Protein AF-A0A960MDQ7-F1 (afdb_monomer)

Nearest PDB structures (foldseek):
  4v02-assembly1_D  TM=2.718E-01  e=7.015E+00  Aquifex aeolicus

Foldseek 3Di:
DEEAELEEAEAPQDEAEEWFEFDQPDAAADRKRYHHENYEYAYSAEYEYAFEFYEYEAHRKSYEAYNYEHHHPAEYEYFFEFAQNYAYAHQKSYHEDDQYEEEHNHYQYAHFFEFYDHDYHRKRYHYDLNYHYPDDPVRYHIDGSDPPHFHAPPNDVPRPGDD

Radius of gyration: 14.42 Å; Cα contacts (8 Å, |Δi|>4): 637; chains: 1; bounding box: 36×22×43 Å

Secondary structure (DSSP, 8-state):
-EEEES-EEEESSS-EEEEEE--TT--SS---SEEEES-EEEESS-EEEEEE--SSSS---SEEEES-EEEESS-EEEEEE--TT--SB---SEEEESS-EEEE-SS--EEEEE--SSSB---SEEE-TT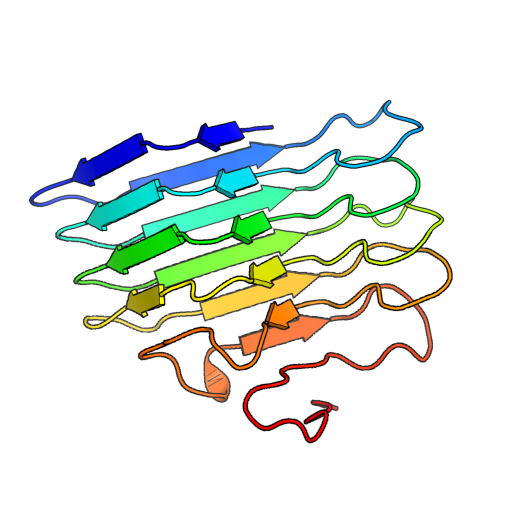-EES--GGGEEEE-SSTT--EEE-SSSS-EEE-

Structure (mmCIF, N/CA/C/O backbone):
data_AF-A0A960MDQ7-F1
#
_entry.id   AF-A0A960MDQ7-F1
#
loo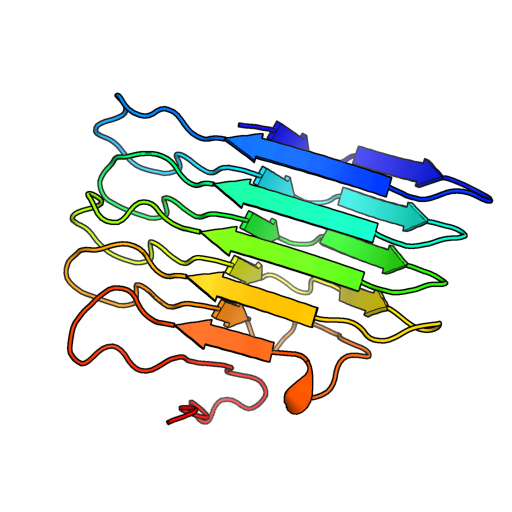p_
_atom_site.group_PDB
_atom_site.id
_atom_site.type_symbol
_atom_site.label_atom_id
_atom_site.label_alt_id
_atom_site.label_comp_id
_atom_site.label_asym_id
_atom_site.label_entity_id
_atom_site.label_seq_id
_atom_site.pdbx_PDB_ins_code
_atom_site.Cartn_x
_atom_site.Cartn_y
_atom_site.Cartn_z
_atom_site.occupancy
_atom_site.B_iso_or_equiv
_atom_site.auth_seq_id
_atom_site.auth_comp_id
_atom_site.auth_asym_id
_atom_site.auth_atom_id
_atom_site.pdbx_PDB_model_num
ATOM 1 N N . GLY A 1 1 ? 11.065 2.746 2.773 1.00 95.38 1 GLY A N 1
ATOM 2 C CA . GLY A 1 1 ? 10.601 3.675 3.811 1.00 95.38 1 GLY A CA 1
ATOM 3 C C . GLY A 1 1 ? 10.280 2.942 5.091 1.00 95.38 1 GLY A C 1
ATOM 4 O O . GLY A 1 1 ? 11.166 2.310 5.655 1.00 95.38 1 GLY A O 1
ATOM 5 N N . VAL A 1 2 ? 9.031 3.021 5.547 1.00 98.56 2 VAL A N 1
ATOM 6 C CA . VAL A 1 2 ? 8.574 2.416 6.808 1.00 98.56 2 VAL A CA 1
ATOM 7 C C . VAL A 1 2 ? 8.273 0.932 6.607 1.00 98.56 2 VAL A C 1
ATOM 9 O O . VAL A 1 2 ? 7.616 0.557 5.639 1.00 98.56 2 VAL A O 1
ATOM 12 N N . THR A 1 3 ? 8.730 0.089 7.535 1.00 98.38 3 THR A N 1
ATOM 13 C CA . THR A 1 3 ? 8.402 -1.345 7.571 1.00 98.38 3 THR A CA 1
ATOM 14 C C . THR A 1 3 ? 7.681 -1.693 8.868 1.00 98.38 3 THR A C 1
ATOM 16 O O . THR A 1 3 ? 8.165 -1.373 9.950 1.00 98.38 3 THR A O 1
ATOM 19 N N . ILE A 1 4 ? 6.545 -2.380 8.753 1.00 98.38 4 ILE A N 1
ATOM 20 C CA . ILE A 1 4 ? 5.703 -2.838 9.863 1.00 98.38 4 ILE A CA 1
ATOM 21 C C . ILE A 1 4 ? 5.511 -4.340 9.700 1.00 98.38 4 ILE A C 1
ATOM 23 O O . ILE A 1 4 ? 4.617 -4.811 8.993 1.00 98.38 4 ILE A O 1
ATOM 27 N N . HIS A 1 5 ? 6.394 -5.107 10.325 1.00 98.06 5 HIS A N 1
AT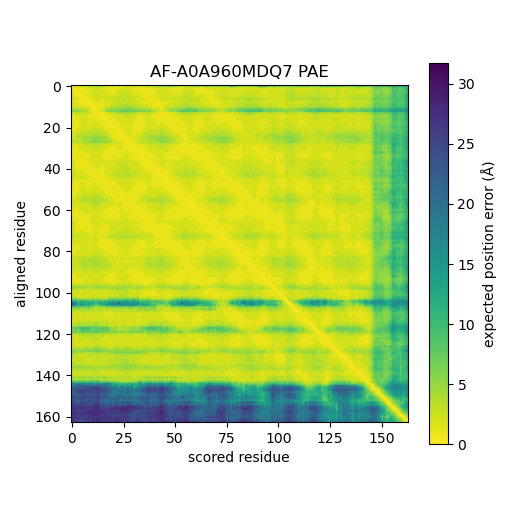OM 28 C CA . HIS A 1 5 ? 6.491 -6.544 10.111 1.00 98.06 5 HIS A CA 1
ATOM 29 C C . HIS A 1 5 ? 6.088 -7.298 11.376 1.00 98.06 5 HIS A C 1
ATOM 31 O O . HIS A 1 5 ? 6.686 -7.094 12.432 1.00 98.06 5 HIS A O 1
ATOM 37 N N . LYS A 1 6 ? 5.086 -8.176 11.265 1.00 98.00 6 LYS A N 1
ATOM 38 C CA . LYS A 1 6 ? 4.595 -9.051 12.342 1.00 98.00 6 LYS A CA 1
ATOM 39 C C . LYS A 1 6 ? 4.327 -8.294 13.642 1.00 98.00 6 LYS A C 1
ATOM 41 O O . LYS A 1 6 ? 4.725 -8.725 14.721 1.00 98.00 6 LYS A O 1
ATOM 46 N N . SER A 1 7 ? 3.705 -7.126 13.514 1.00 98.19 7 SER A N 1
ATOM 47 C CA . SER A 1 7 ? 3.542 -6.167 14.604 1.00 98.19 7 SER A CA 1
ATOM 48 C C . SER A 1 7 ? 2.073 -5.869 14.880 1.00 98.19 7 SER A C 1
ATOM 50 O O . SER A 1 7 ? 1.219 -6.007 14.005 1.00 98.19 7 SER A O 1
ATOM 52 N N . THR A 1 8 ? 1.789 -5.423 16.104 1.00 98.19 8 THR A N 1
ATOM 53 C CA . THR A 1 8 ? 0.493 -4.841 16.474 1.00 98.19 8 THR A CA 1
ATOM 54 C C . THR A 1 8 ? 0.682 -3.359 16.765 1.00 98.19 8 THR A C 1
ATOM 56 O O . THR A 1 8 ? 1.545 -3.000 17.563 1.00 98.19 8 THR A O 1
ATOM 59 N N . VAL A 1 9 ? -0.112 -2.508 16.118 1.00 97.94 9 VAL A N 1
ATOM 60 C CA . VAL A 1 9 ? -0.129 -1.055 16.332 1.00 97.94 9 VAL A CA 1
ATOM 61 C C . VAL A 1 9 ? -1.542 -0.653 16.742 1.00 97.94 9 VAL A C 1
ATOM 63 O O . VAL A 1 9 ? -2.496 -0.912 16.008 1.00 97.94 9 VAL A O 1
ATOM 66 N N . THR A 1 10 ? -1.675 -0.024 17.909 1.00 97.88 10 THR A N 1
ATOM 67 C CA . THR A 1 10 ? -2.981 0.304 18.493 1.00 97.88 10 THR A CA 1
ATOM 68 C C . THR A 1 10 ? -3.024 1.748 18.971 1.00 97.88 10 THR A C 1
ATOM 70 O O . THR A 1 10 ? -2.186 2.156 19.772 1.00 97.88 10 THR A O 1
ATOM 73 N N . ALA A 1 11 ? -4.046 2.487 18.544 1.00 97.69 11 ALA A N 1
ATOM 74 C CA . ALA A 1 11 ? -4.407 3.794 19.083 1.00 97.69 11 ALA A CA 1
ATOM 75 C C . ALA A 1 11 ? -5.841 3.731 19.625 1.00 97.69 11 ALA A C 1
ATOM 77 O O . ALA A 1 11 ? -6.797 3.837 18.868 1.00 97.69 11 ALA A O 1
ATOM 78 N N . THR A 1 12 ? -6.024 3.533 20.933 1.00 94.19 12 THR A N 1
ATOM 79 C CA . THR A 1 12 ? -7.343 3.196 21.515 1.00 94.19 12 THR A CA 1
ATOM 80 C C . THR A 1 12 ? -8.421 4.265 21.305 1.00 94.19 12 THR A C 1
ATOM 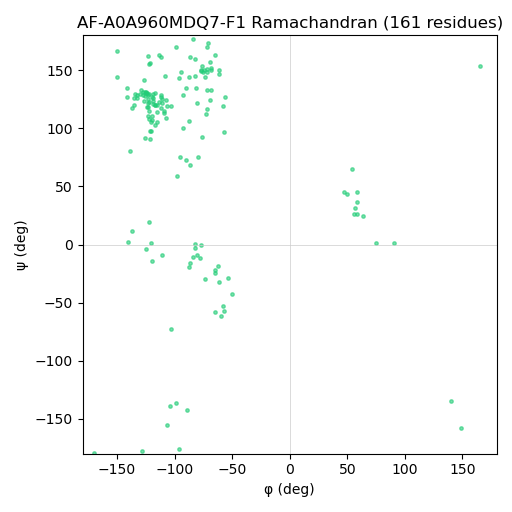82 O O . THR A 1 12 ? -9.591 3.927 21.178 1.00 94.19 12 THR A O 1
ATOM 85 N N . GLY A 1 13 ? -8.047 5.544 21.261 1.00 92.50 13 GLY A N 1
ATOM 86 C CA . GLY A 1 13 ? -8.987 6.655 21.057 1.00 92.50 13 GLY A CA 1
ATOM 87 C C . GLY A 1 13 ? -8.482 7.721 20.089 1.00 92.50 13 GLY A C 1
ATOM 88 O O . GLY A 1 13 ? -9.042 8.808 20.051 1.00 92.50 13 GLY A O 1
ATOM 89 N N . GLY A 1 14 ? -7.400 7.431 19.368 1.00 96.44 14 GLY A N 1
ATOM 90 C CA . GLY A 1 14 ? -6.761 8.367 18.451 1.00 96.44 14 GLY A CA 1
ATOM 91 C C . GLY A 1 14 ? -6.551 7.756 17.076 1.00 96.44 14 GLY A C 1
ATOM 92 O O . GLY A 1 14 ? -6.933 6.607 16.826 1.00 96.44 14 GLY A O 1
ATOM 93 N N . ASP A 1 15 ? -5.921 8.547 16.221 1.00 98.06 15 ASP A N 1
ATOM 94 C CA . ASP A 1 15 ? -5.615 8.183 14.846 1.00 98.06 15 ASP A CA 1
ATOM 95 C C . ASP A 1 15 ? -4.279 7.432 14.749 1.00 98.06 15 ASP A C 1
ATOM 97 O O . ASP A 1 15 ? -3.435 7.484 15.652 1.00 98.06 15 ASP A O 1
ATOM 101 N N . VAL A 1 16 ? -4.084 6.728 13.636 1.00 98.31 16 VAL A N 1
ATOM 102 C CA . VAL A 1 16 ? -2.785 6.179 13.236 1.00 98.31 16 VAL A CA 1
ATOM 103 C C . VAL A 1 16 ? -2.395 6.773 11.891 1.00 98.31 16 VAL A C 1
ATOM 105 O O . VAL A 1 16 ? -2.967 6.408 10.865 1.00 98.31 16 VAL A O 1
ATOM 108 N N . ASP A 1 17 ? -1.370 7.622 11.900 1.00 98.31 17 ASP A N 1
ATOM 109 C CA . ASP A 1 17 ? -0.816 8.248 10.701 1.00 98.31 17 ASP A CA 1
ATOM 110 C C . ASP A 1 17 ? 0.580 7.699 10.404 1.00 98.31 17 ASP A C 1
ATOM 112 O O . ASP A 1 17 ? 1.496 7.792 11.225 1.00 98.31 17 ASP A O 1
ATOM 116 N N . ILE A 1 18 ? 0.764 7.124 9.216 1.00 98.50 18 ILE A N 1
ATOM 117 C CA . ILE A 1 18 ? 2.050 6.575 8.779 1.00 98.50 18 ILE A CA 1
ATOM 118 C C . ILE A 1 18 ? 2.422 7.181 7.437 1.00 98.50 18 ILE A C 1
ATOM 120 O O . ILE A 1 18 ? 1.703 7.051 6.450 1.00 98.50 18 ILE A O 1
ATOM 124 N N . THR A 1 19 ? 3.599 7.799 7.390 1.00 98.69 19 THR A N 1
ATOM 125 C CA . THR A 1 19 ? 4.203 8.284 6.149 1.00 98.69 19 THR A CA 1
ATOM 126 C C . THR A 1 19 ? 5.510 7.551 5.899 1.00 98.69 19 THR A C 1
ATOM 128 O O . THR A 1 19 ? 6.353 7.455 6.790 1.00 98.69 19 THR A O 1
ATOM 131 N N . GLY A 1 20 ? 5.692 7.031 4.688 1.00 98.62 20 GLY A N 1
ATOM 132 C CA . GLY A 1 20 ? 6.899 6.308 4.313 1.00 98.62 20 GLY A CA 1
ATOM 133 C C . GLY A 1 20 ? 7.340 6.615 2.891 1.00 98.62 20 GLY A C 1
ATOM 134 O O . GLY A 1 20 ? 6.536 6.585 1.966 1.00 98.62 20 GLY A O 1
ATOM 135 N N . THR A 1 21 ? 8.640 6.853 2.717 1.00 98.69 21 THR A N 1
ATOM 136 C CA . THR A 1 21 ? 9.249 7.140 1.411 1.00 98.69 21 THR A CA 1
ATOM 137 C C . THR A 1 21 ? 10.373 6.141 1.125 1.00 98.69 21 THR A C 1
ATOM 139 O O . THR A 1 21 ? 11.209 5.864 1.990 1.00 98.69 21 THR A O 1
ATOM 142 N N . GLY A 1 22 ? 10.357 5.528 -0.057 1.00 98.25 22 GLY A N 1
ATOM 143 C CA . GLY A 1 22 ? 11.430 4.692 -0.591 1.00 98.25 22 GLY A CA 1
ATOM 144 C C . GLY A 1 22 ? 12.642 5.527 -1.011 1.00 98.25 22 GLY A C 1
ATOM 145 O O . GLY A 1 22 ? 12.604 6.753 -1.033 1.00 98.25 22 GLY A O 1
ATOM 146 N N . SER A 1 23 ? 13.754 4.872 -1.326 1.00 98.12 23 SER A N 1
ATOM 147 C CA . SER A 1 23 ? 14.974 5.557 -1.766 1.00 98.12 23 SER A CA 1
ATOM 148 C C . SER A 1 23 ? 14.826 6.118 -3.182 1.00 98.12 23 SER A C 1
ATOM 150 O O . SER A 1 23 ? 14.449 5.386 -4.090 1.00 98.12 23 SER A O 1
ATOM 152 N N . ALA A 1 24 ? 15.218 7.369 -3.412 1.00 97.25 24 ALA A N 1
ATOM 153 C CA . ALA A 1 24 ? 15.283 7.938 -4.763 1.00 97.25 24 ALA A CA 1
ATOM 154 C C . ALA A 1 24 ? 16.513 7.468 -5.577 1.00 97.25 24 ALA A C 1
ATOM 156 O O . ALA A 1 24 ? 16.731 7.919 -6.696 1.00 97.25 24 ALA A O 1
ATOM 157 N N . LEU A 1 25 ? 17.364 6.622 -4.984 1.00 96.81 25 LEU A N 1
ATOM 158 C CA . LEU A 1 25 ? 18.640 6.184 -5.560 1.00 96.81 25 LEU A CA 1
ATOM 159 C C . LEU A 1 25 ? 18.724 4.664 -5.736 1.00 96.81 25 LEU A C 1
ATOM 161 O O . LEU A 1 25 ? 19.771 4.147 -6.127 1.00 96.81 25 LEU A O 1
ATOM 165 N N . ALA A 1 26 ? 17.669 3.920 -5.395 1.00 97.00 26 ALA A N 1
ATOM 166 C CA . ALA A 1 26 ? 17.705 2.476 -5.564 1.00 97.00 26 ALA A CA 1
ATOM 167 C C . ALA A 1 26 ? 17.588 2.106 -7.046 1.00 97.00 26 ALA A C 1
ATOM 169 O O . ALA A 1 26 ? 16.862 2.731 -7.818 1.00 97.00 26 ALA A O 1
ATOM 170 N N . THR A 1 27 ? 18.292 1.050 -7.432 1.00 96.38 27 THR A N 1
ATOM 171 C CA . THR A 1 27 ? 18.292 0.519 -8.802 1.00 96.38 27 THR A CA 1
ATOM 172 C C . THR A 1 27 ? 17.603 -0.844 -8.900 1.00 96.38 27 THR A C 1
ATOM 174 O O . THR A 1 27 ? 17.369 -1.349 -9.996 1.00 96.38 27 THR A O 1
ATOM 177 N N . LEU A 1 28 ? 17.272 -1.451 -7.757 1.00 95.69 28 LEU A N 1
ATOM 178 C CA . LEU A 1 28 ? 16.769 -2.820 -7.654 1.00 95.69 28 LEU A CA 1
ATOM 179 C C . LEU A 1 28 ? 15.264 -2.850 -7.338 1.00 95.69 28 LEU A C 1
ATOM 181 O O . LEU A 1 28 ? 14.525 -1.948 -7.718 1.00 95.69 28 LEU A O 1
ATOM 185 N N . ASN A 1 29 ? 14.801 -3.941 -6.733 1.00 97.88 29 ASN A N 1
ATOM 186 C CA . ASN A 1 29 ? 13.392 -4.212 -6.463 1.00 97.88 29 ASN A CA 1
ATOM 187 C C . ASN A 1 29 ? 13.022 -3.866 -5.017 1.00 97.88 29 ASN A C 1
ATOM 189 O O . ASN A 1 29 ? 13.906 -3.731 -4.170 1.00 97.88 29 ASN A O 1
ATOM 193 N N . TYR A 1 30 ? 11.720 -3.876 -4.724 1.00 98.00 30 TYR A N 1
ATOM 194 C CA . TYR A 1 30 ? 11.182 -3.813 -3.360 1.00 98.00 30 TYR A CA 1
ATOM 195 C C . TYR A 1 30 ? 11.614 -2.560 -2.592 1.00 98.00 30 TYR A C 1
ATOM 197 O O . TYR A 1 30 ? 12.025 -2.613 -1.435 1.00 98.00 30 TYR A O 1
ATOM 205 N N . ASN A 1 31 ? 11.538 -1.412 -3.254 1.00 98.25 31 ASN A N 1
ATOM 206 C CA . ASN A 1 31 ? 11.835 -0.123 -2.656 1.00 98.25 31 ASN A CA 1
ATOM 207 C C . ASN A 1 31 ? 10.546 0.586 -2.216 1.00 98.25 31 ASN A C 1
ATOM 209 O O . ASN A 1 31 ? 10.212 1.667 -2.705 1.00 98.25 31 ASN A O 1
ATOM 213 N N . GLN A 1 32 ? 9.778 -0.054 -1.329 1.00 98.62 32 GLN A N 1
ATOM 214 C CA . GLN A 1 32 ? 8.456 0.447 -0.959 1.00 98.62 32 GLN A CA 1
ATOM 215 C C . GLN A 1 32 ? 8.522 1.702 -0.083 1.00 98.62 32 GLN A C 1
ATOM 217 O O . GLN A 1 32 ? 9.413 1.854 0.765 1.00 98.62 32 GLN A O 1
ATOM 222 N N . GLY A 1 33 ? 7.518 2.569 -0.223 1.00 98.75 33 GLY A N 1
ATOM 223 C CA . GLY A 1 33 ? 7.274 3.663 0.716 1.00 98.75 33 GLY A CA 1
ATOM 224 C C . GLY A 1 33 ? 6.895 3.123 2.089 1.00 98.75 33 GLY A C 1
ATOM 225 O O . GLY A 1 33 ? 7.61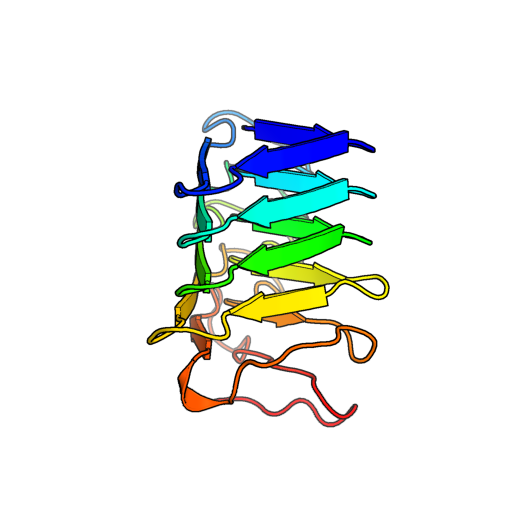1 3.348 3.071 1.00 98.75 33 GLY A O 1
ATOM 226 N N . ILE A 1 34 ? 5.816 2.340 2.124 1.00 98.88 34 ILE A N 1
ATOM 227 C CA . ILE A 1 34 ? 5.327 1.618 3.302 1.00 98.88 34 ILE A CA 1
ATOM 228 C C . ILE A 1 34 ? 5.207 0.130 2.971 1.00 98.88 34 ILE A C 1
ATOM 230 O O . ILE A 1 34 ? 4.566 -0.241 1.989 1.00 98.88 34 ILE A O 1
ATOM 234 N N . PHE A 1 35 ? 5.768 -0.725 3.824 1.00 98.75 35 PHE A N 1
ATOM 235 C CA . PHE A 1 35 ? 5.593 -2.174 3.758 1.00 98.75 35 PHE A CA 1
ATOM 236 C C . PHE A 1 35 ? 5.024 -2.709 5.074 1.00 98.75 35 PHE A C 1
ATOM 238 O O . PHE A 1 35 ? 5.709 -2.719 6.096 1.00 98.75 35 PHE A O 1
ATOM 245 N N . ALA A 1 36 ? 3.773 -3.168 5.048 1.00 98.62 36 ALA A N 1
ATOM 246 C CA . ALA A 1 36 ? 3.105 -3.794 6.181 1.00 98.62 36 ALA A CA 1
ATOM 247 C C . ALA A 1 36 ? 2.860 -5.283 5.897 1.00 98.62 36 ALA A C 1
ATOM 249 O O . ALA A 1 36 ? 2.145 -5.639 4.956 1.00 98.62 36 ALA A O 1
ATOM 250 N N . GLN A 1 37 ? 3.461 -6.155 6.709 1.00 98.50 37 GLN A N 1
ATOM 251 C CA . GLN A 1 37 ? 3.403 -7.602 6.517 1.00 98.50 37 GLN A CA 1
ATOM 252 C C . GLN A 1 37 ? 3.064 -8.346 7.804 1.00 98.50 37 GLN A C 1
ATOM 254 O O . GLN A 1 37 ? 3.796 -8.228 8.784 1.00 98.50 37 GLN A O 1
ATOM 259 N N . GLY A 1 38 ? 2.027 -9.187 7.779 1.00 98.38 38 GLY A N 1
ATOM 260 C CA . GLY A 1 38 ? 1.671 -10.032 8.923 1.00 98.38 38 GLY A CA 1
ATOM 261 C C . GLY A 1 38 ? 1.250 -9.233 10.157 1.00 98.38 38 GLY A C 1
ATOM 262 O O . GLY A 1 38 ? 1.455 -9.703 11.272 1.00 98.38 38 GLY A O 1
ATOM 263 N N . SER A 1 39 ? 0.764 -8.005 9.969 1.00 98.62 39 SER A N 1
ATOM 264 C CA . SER A 1 39 ? 0.561 -7.038 11.048 1.00 98.62 39 SER A CA 1
ATOM 265 C C . SER A 1 39 ? -0.922 -6.768 11.302 1.00 98.62 39 SER A C 1
ATOM 267 O O . SER A 1 39 ? -1.779 -7.024 10.460 1.00 98.62 39 SER A O 1
ATOM 269 N N . THR A 1 40 ? -1.238 -6.225 12.473 1.00 98.56 40 THR A N 1
ATOM 270 C CA . THR A 1 40 ? -2.580 -5.720 12.794 1.00 98.56 40 THR A CA 1
ATOM 271 C C . THR A 1 40 ? -2.484 -4.276 13.249 1.00 98.56 40 THR A C 1
ATOM 273 O O . THR A 1 40 ? -1.665 -3.938 14.103 1.00 98.56 40 THR A O 1
ATOM 276 N N . MET A 1 41 ? -3.330 -3.427 12.681 1.00 98.31 41 MET A N 1
ATOM 277 C CA . MET A 1 41 ? -3.453 -2.025 13.035 1.00 98.31 41 MET A CA 1
ATOM 278 C C . MET A 1 41 ? -4.883 -1.736 13.452 1.00 98.31 41 MET A C 1
ATOM 280 O O . MET A 1 41 ? -5.818 -2.103 12.738 1.00 98.31 41 MET A O 1
ATOM 284 N N . SER A 1 42 ? -5.052 -1.099 14.604 1.00 97.88 42 SER A N 1
ATOM 285 C CA . SER A 1 42 ? -6.365 -0.734 15.123 1.00 97.88 42 SER A CA 1
ATOM 286 C C . SER A 1 42 ? -6.348 0.693 15.647 1.00 97.88 42 SER A C 1
ATOM 288 O O . SER A 1 42 ? -5.537 1.024 16.511 1.00 97.88 42 SER A O 1
ATOM 290 N N . ALA A 1 43 ? -7.268 1.519 15.161 1.00 98.06 43 ALA A N 1
ATOM 291 C CA . ALA A 1 43 ? -7.428 2.896 15.609 1.00 98.06 43 ALA A CA 1
ATOM 292 C C . ALA A 1 43 ? -8.870 3.147 16.059 1.00 98.06 43 ALA A C 1
ATOM 294 O O . ALA A 1 43 ? -9.820 2.825 15.341 1.00 98.06 43 ALA A O 1
ATOM 295 N N . GLY A 1 44 ? -9.028 3.743 17.241 1.00 96.94 44 GLY A N 1
ATOM 296 C CA . GLY A 1 44 ? -10.293 4.299 17.719 1.00 96.94 44 GLY A CA 1
ATOM 297 C C . GLY A 1 44 ? -10.763 5.474 16.857 1.00 96.94 44 GLY A C 1
ATOM 298 O O . GLY A 1 44 ? -11.959 5.730 16.778 1.00 96.94 44 GLY A O 1
ATOM 299 N N . GLY A 1 45 ? -9.829 6.152 16.183 1.00 97.19 45 GLY A N 1
ATOM 300 C CA . GLY A 1 45 ? -10.089 7.142 15.145 1.00 97.19 45 GLY A CA 1
ATOM 301 C C . GLY A 1 45 ? -9.820 6.607 13.734 1.00 97.19 45 GLY A C 1
ATOM 302 O O . GLY A 1 45 ? -10.182 5.474 13.396 1.00 97.19 45 GLY A O 1
ATOM 303 N N . ALA A 1 46 ? -9.216 7.445 12.899 1.00 98.00 46 ALA A N 1
ATOM 304 C CA . ALA A 1 46 ? -8.846 7.147 11.524 1.00 98.00 46 ALA A CA 1
ATOM 305 C C . ALA A 1 46 ? -7.516 6.380 11.417 1.00 98.00 46 ALA A C 1
ATOM 307 O O . ALA A 1 46 ? -6.674 6.399 12.316 1.00 98.00 46 ALA A O 1
ATOM 308 N N . ILE A 1 47 ? -7.315 5.721 10.276 1.00 98.56 47 ILE A N 1
ATOM 309 C CA . ILE A 1 47 ? -6.000 5.228 9.848 1.00 98.56 47 ILE A CA 1
ATOM 310 C C . ILE A 1 47 ? -5.659 5.912 8.526 1.00 98.56 47 ILE A C 1
ATOM 312 O O . ILE A 1 47 ? -6.418 5.789 7.564 1.00 98.56 47 ILE A O 1
ATOM 316 N N . SER A 1 48 ? -4.513 6.592 8.471 1.00 98.44 48 SER A N 1
ATOM 317 C CA . SER A 1 48 ? -4.012 7.263 7.272 1.00 98.44 48 SER A CA 1
ATOM 318 C C . SER A 1 48 ? -2.614 6.781 6.905 1.00 98.44 48 SER A C 1
ATOM 320 O O . SER A 1 48 ? -1.662 6.941 7.672 1.00 98.44 48 SER A O 1
ATOM 322 N N . PHE A 1 49 ? -2.463 6.187 5.721 1.00 98.75 49 PHE A N 1
ATOM 323 C CA . PHE A 1 49 ? -1.157 5.815 5.174 1.00 98.75 49 PHE A CA 1
ATOM 324 C C . PHE A 1 49 ? -0.829 6.677 3.959 1.00 98.75 49 PHE A C 1
ATOM 326 O O . PHE A 1 49 ? -1.601 6.722 3.004 1.00 98.75 49 PHE A O 1
ATOM 333 N N . THR A 1 50 ? 0.357 7.282 3.954 1.00 98.81 50 THR A N 1
ATOM 334 C CA . THR A 1 50 ? 0.928 7.973 2.790 1.00 98.81 50 THR A CA 1
ATOM 335 C C . THR A 1 50 ? 2.261 7.332 2.417 1.00 98.81 50 THR A C 1
ATOM 337 O O . THR A 1 50 ? 3.266 7.501 3.107 1.00 98.81 50 THR A O 1
ATOM 340 N N . GLY A 1 51 ? 2.273 6.554 1.337 1.00 98.81 51 GLY A N 1
ATOM 341 C CA . GLY A 1 51 ? 3.439 5.795 0.897 1.00 98.81 51 GLY A CA 1
ATOM 342 C C . GLY A 1 51 ? 3.938 6.237 -0.472 1.00 98.81 51 GLY A C 1
ATOM 343 O O . GLY A 1 51 ? 3.222 6.101 -1.459 1.00 98.81 51 GLY A O 1
ATOM 344 N N . ASN A 1 52 ? 5.186 6.690 -0.545 1.00 98.62 52 ASN A N 1
ATOM 345 C CA . ASN A 1 52 ? 5.875 6.979 -1.800 1.00 98.62 52 ASN A CA 1
ATOM 346 C C . ASN A 1 52 ? 6.936 5.903 -2.044 1.00 98.62 52 ASN A C 1
ATOM 348 O O . ASN A 1 52 ? 7.935 5.843 -1.329 1.00 98.62 52 ASN A O 1
ATOM 352 N N . GLY A 1 53 ? 6.719 5.034 -3.023 1.00 98.44 53 GLY A N 1
ATOM 353 C CA . GLY A 1 53 ? 7.710 4.089 -3.514 1.00 98.44 53 GLY A CA 1
ATOM 354 C C . GLY A 1 53 ? 8.898 4.853 -4.073 1.00 98.44 53 GLY A C 1
ATOM 355 O O . GLY A 1 53 ? 8.756 5.9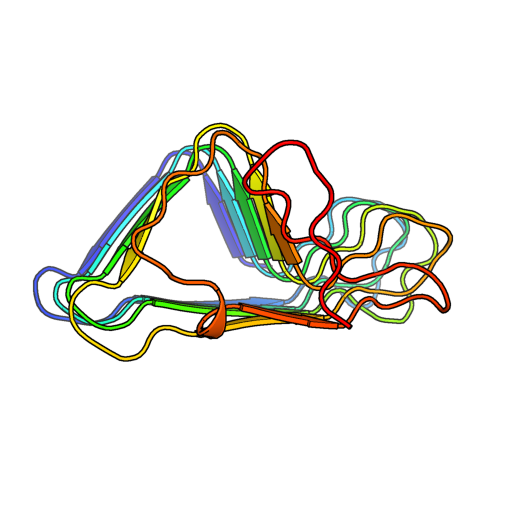90 -4.513 1.00 98.44 53 GLY A O 1
ATOM 356 N N . GLY A 1 54 ? 10.081 4.260 -3.998 1.00 98.19 54 GLY A N 1
ATOM 357 C CA . GLY A 1 54 ? 11.271 4.862 -4.585 1.00 98.19 54 GLY A CA 1
ATOM 358 C C . GLY A 1 54 ? 11.579 4.314 -5.976 1.00 98.19 54 GLY A C 1
ATOM 359 O O . GLY A 1 54 ? 10.850 3.484 -6.521 1.00 98.19 54 GLY A O 1
ATOM 360 N N . THR A 1 55 ? 12.705 4.754 -6.530 1.00 97.56 55 THR A N 1
ATOM 361 C CA . THR A 1 55 ? 13.200 4.319 -7.842 1.00 97.56 55 THR A CA 1
ATOM 362 C C . THR A 1 55 ? 13.565 2.832 -7.844 1.00 97.56 55 THR A C 1
ATOM 364 O O . THR A 1 55 ? 13.754 2.223 -6.785 1.00 97.56 55 THR A O 1
ATOM 367 N N . GLY A 1 56 ? 13.697 2.235 -9.031 1.00 97.00 56 GLY A N 1
ATOM 368 C CA . GLY A 1 56 ? 14.111 0.842 -9.165 1.00 97.00 56 GLY A CA 1
ATOM 369 C C . GLY A 1 56 ? 13.515 0.136 -10.377 1.00 97.00 56 GLY A C 1
ATOM 370 O O . GLY A 1 56 ? 13.102 0.756 -11.356 1.00 97.00 56 GLY A O 1
ATOM 371 N N . THR A 1 57 ? 13.475 -1.192 -10.314 1.00 96.88 57 THR A N 1
ATOM 372 C CA . THR A 1 57 ? 12.961 -2.034 -11.404 1.00 96.88 57 THR A CA 1
ATOM 373 C C . THR A 1 57 ? 11.562 -2.569 -11.111 1.00 96.88 57 THR A C 1
ATOM 375 O O . THR A 1 57 ? 10.612 -2.070 -11.708 1.00 96.88 57 THR A O 1
ATOM 378 N N . ASN A 1 58 ? 11.401 -3.536 -10.202 1.00 96.94 58 ASN A N 1
ATOM 379 C CA . ASN A 1 58 ? 10.109 -4.196 -9.958 1.00 96.94 58 ASN A CA 1
ATOM 380 C C . ASN A 1 58 ? 9.625 -4.078 -8.507 1.00 96.94 58 ASN A C 1
ATOM 382 O O . ASN A 1 58 ? 10.429 -4.029 -7.574 1.00 96.94 58 ASN A O 1
ATOM 386 N N . ASN A 1 59 ? 8.307 -4.181 -8.310 1.00 97.62 59 ASN A N 1
ATOM 387 C CA . ASN A 1 59 ? 7.660 -4.227 -6.989 1.00 97.62 59 ASN A CA 1
ATOM 388 C C . ASN A 1 59 ? 7.988 -3.013 -6.094 1.00 97.62 59 ASN A C 1
ATOM 390 O O . ASN A 1 59 ? 8.081 -3.128 -4.869 1.00 97.62 59 ASN A O 1
ATOM 394 N N . ASN A 1 60 ? 8.206 -1.841 -6.693 1.00 97.94 60 ASN A N 1
ATOM 395 C CA . ASN A 1 60 ? 8.515 -0.609 -5.967 1.00 97.94 60 ASN A CA 1
ATOM 396 C C . ASN A 1 60 ? 7.223 0.135 -5.634 1.00 97.94 60 ASN A C 1
ATOM 398 O O . ASN A 1 60 ? 6.866 1.125 -6.266 1.00 97.94 60 ASN A O 1
ATOM 402 N N . HIS A 1 61 ? 6.482 -0.408 -4.672 1.00 98.31 61 HIS A N 1
ATOM 403 C CA . HIS A 1 61 ? 5.150 0.084 -4.351 1.00 98.31 61 HIS A CA 1
ATOM 404 C C . HIS A 1 61 ? 5.157 1.377 -3.536 1.00 98.31 61 HIS A C 1
ATOM 406 O O . HIS A 1 61 ? 6.018 1.571 -2.677 1.00 98.31 61 HIS A O 1
ATOM 412 N N . GLY A 1 62 ? 4.124 2.202 -3.705 1.00 98.62 62 GLY A N 1
ATOM 413 C CA . GLY A 1 62 ? 3.816 3.250 -2.730 1.00 98.62 62 GLY A CA 1
ATOM 414 C C . GLY A 1 62 ? 3.537 2.652 -1.357 1.00 98.62 62 GLY A C 1
ATOM 415 O O . GLY A 1 62 ? 4.273 2.868 -0.389 1.00 98.62 62 GLY A O 1
ATOM 416 N N . ILE A 1 63 ? 2.499 1.821 -1.310 1.00 98.88 63 ILE A N 1
ATOM 417 C CA . ILE A 1 63 ? 2.079 1.066 -0.133 1.00 98.88 63 ILE A CA 1
ATOM 418 C C . ILE A 1 63 ? 1.946 -0.407 -0.511 1.00 98.88 63 ILE A C 1
ATOM 420 O O . ILE A 1 63 ? 1.262 -0.751 -1.474 1.00 98.88 63 ILE A O 1
ATOM 424 N N . GLN A 1 64 ? 2.537 -1.289 0.291 1.00 98.69 64 GLN A N 1
ATOM 425 C CA . GLN A 1 64 ? 2.316 -2.727 0.209 1.00 98.69 64 GLN A CA 1
ATOM 426 C C . GLN A 1 64 ? 1.720 -3.256 1.518 1.00 98.69 64 GLN A C 1
ATOM 428 O O . GLN A 1 64 ? 2.336 -3.145 2.579 1.00 98.69 64 GLN A O 1
ATOM 433 N N . ILE A 1 65 ? 0.539 -3.868 1.419 1.00 98.56 65 ILE A N 1
ATOM 434 C CA . ILE A 1 65 ? -0.192 -4.517 2.511 1.00 98.56 65 ILE A CA 1
ATOM 435 C C . ILE A 1 65 ? -0.268 -6.012 2.200 1.00 98.56 65 ILE A C 1
ATOM 437 O O . ILE A 1 65 ? -0.791 -6.434 1.167 1.00 98.56 65 ILE A O 1
ATOM 441 N N . HIS A 1 66 ? 0.287 -6.832 3.084 1.00 98.12 66 HIS A N 1
ATOM 442 C CA . HIS A 1 66 ? 0.388 -8.270 2.873 1.00 98.12 66 HIS A CA 1
ATOM 443 C C . HIS A 1 66 ? 0.043 -9.023 4.151 1.00 98.12 66 HIS A C 1
ATOM 445 O O . HIS A 1 66 ? 0.729 -8.862 5.163 1.00 98.12 66 HIS A O 1
ATOM 451 N N . SER A 1 67 ? -1.015 -9.835 4.130 1.00 97.88 67 SER A N 1
ATOM 452 C CA . SER A 1 67 ? -1.515 -10.527 5.330 1.00 97.88 67 SER A CA 1
ATOM 453 C C . SER A 1 67 ? -1.638 -9.595 6.534 1.00 97.88 67 SER A C 1
ATOM 455 O O . SER A 1 67 ? -1.158 -9.900 7.622 1.00 97.88 67 SER A O 1
ATOM 457 N N . THR A 1 68 ? -2.195 -8.407 6.305 1.00 98.62 68 THR A N 1
ATOM 458 C CA . THR A 1 68 ? -2.285 -7.349 7.313 1.00 98.62 68 THR A CA 1
ATOM 459 C C . THR A 1 68 ? -3.725 -6.874 7.450 1.00 98.62 68 THR A C 1
ATOM 461 O O . THR A 1 68 ? -4.442 -6.757 6.456 1.00 98.62 68 THR A O 1
ATOM 464 N N . ALA A 1 69 ? -4.146 -6.593 8.682 1.00 98.44 69 ALA A N 1
ATOM 465 C CA . ALA A 1 69 ? -5.460 -6.034 8.979 1.00 98.44 69 ALA A CA 1
ATOM 466 C C . ALA A 1 69 ? -5.341 -4.562 9.394 1.00 98.44 69 ALA A C 1
ATOM 468 O O . ALA A 1 69 ? -4.622 -4.252 10.343 1.00 98.44 69 ALA A O 1
ATOM 469 N N . LEU A 1 70 ? -6.055 -3.673 8.704 1.00 98.38 70 LEU A N 1
ATOM 470 C CA . LEU A 1 70 ? -6.223 -2.265 9.062 1.00 98.38 70 LEU A CA 1
ATOM 471 C C . LEU A 1 70 ? -7.665 -2.048 9.528 1.00 98.38 70 LEU A C 1
ATOM 473 O O . LEU A 1 70 ? -8.597 -2.210 8.743 1.00 98.38 70 LEU A O 1
ATOM 477 N N . ASN A 1 71 ? -7.840 -1.706 10.804 1.00 97.50 71 ASN A N 1
ATOM 478 C CA . ASN A 1 71 ? -9.142 -1.544 11.443 1.00 97.50 71 ASN A CA 1
ATOM 479 C C . ASN A 1 71 ? -9.286 -0.125 11.998 1.00 97.50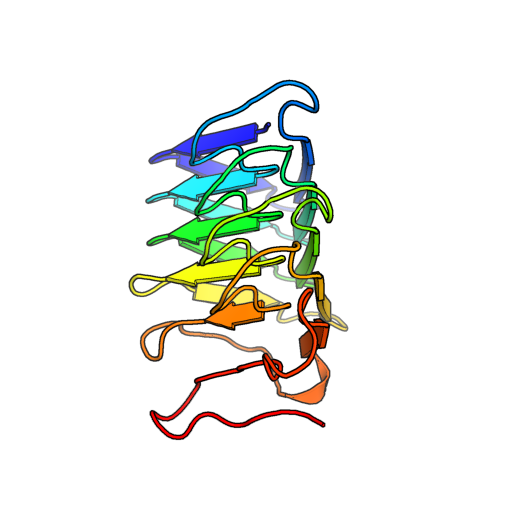 71 ASN A C 1
ATOM 481 O O . ASN A 1 71 ? -8.900 0.151 13.135 1.00 97.50 71 ASN A O 1
ATOM 485 N N . ALA A 1 72 ? -9.826 0.778 11.184 1.00 97.62 72 ALA A N 1
ATOM 486 C CA . ALA A 1 72 ? -10.182 2.123 11.607 1.00 97.62 72 ALA A CA 1
ATOM 487 C C . ALA A 1 72 ? -11.646 2.148 12.055 1.00 97.62 72 ALA A C 1
ATOM 489 O O . ALA A 1 72 ? -12.544 1.716 11.326 1.00 97.62 72 ALA A O 1
ATOM 490 N N . THR A 1 73 ? -11.889 2.680 13.252 1.00 96.50 73 THR A N 1
ATOM 491 C CA . THR A 1 73 ? -13.260 2.973 13.691 1.00 96.50 73 THR A CA 1
ATOM 492 C C . THR A 1 73 ? -13.797 4.206 12.962 1.00 96.50 73 THR A C 1
ATOM 494 O O . THR A 1 73 ? -14.994 4.279 12.721 1.00 96.50 73 THR A O 1
ATOM 497 N N . GLY A 1 74 ? -12.917 5.143 12.582 1.00 96.38 74 GLY A N 1
ATOM 498 C CA . GLY A 1 74 ? -13.189 6.279 11.699 1.00 96.38 74 GLY A CA 1
ATOM 499 C C . GLY A 1 74 ? -12.961 5.957 10.215 1.00 96.38 74 GLY A C 1
ATOM 500 O O . GLY A 1 74 ? -13.278 4.862 9.751 1.00 96.38 74 GLY A O 1
ATOM 501 N N . ALA A 1 75 ? -12.427 6.924 9.463 1.00 96.69 75 ALA A N 1
ATOM 502 C CA . ALA A 1 75 ? -12.080 6.752 8.051 1.00 96.69 75 ALA A CA 1
ATOM 503 C C . ALA A 1 75 ? -10.789 5.935 7.863 1.00 96.69 75 ALA A C 1
ATOM 505 O O . ALA A 1 75 ? -9.862 6.016 8.673 1.00 96.69 75 ALA A O 1
ATOM 506 N N . LEU A 1 76 ? -10.714 5.193 6.758 1.00 98.00 76 LEU A N 1
ATOM 507 C CA . LEU A 1 76 ? -9.487 4.566 6.279 1.00 98.00 76 LEU A CA 1
ATOM 508 C C . LEU A 1 76 ? -9.019 5.285 5.010 1.00 98.00 76 LEU A C 1
ATOM 510 O O . LEU A 1 76 ? -9.669 5.200 3.968 1.00 98.00 76 LEU A O 1
ATOM 514 N N . THR A 1 77 ? -7.878 5.963 5.095 1.00 98.12 77 THR A N 1
ATOM 515 C CA . THR A 1 77 ? -7.298 6.709 3.975 1.00 98.12 77 THR A CA 1
ATOM 516 C C . THR A 1 77 ? -5.953 6.118 3.591 1.00 98.12 77 THR A C 1
ATOM 518 O O . THR A 1 77 ? -5.026 6.080 4.396 1.00 98.12 77 THR A O 1
ATOM 521 N N . LEU A 1 78 ? -5.814 5.664 2.349 1.00 98.50 78 LEU A N 1
ATOM 522 C CA . LEU A 1 78 ? -4.557 5.134 1.825 1.00 98.50 78 LEU A CA 1
ATOM 523 C C . LEU A 1 78 ? -4.178 5.930 0.581 1.00 98.50 78 LEU A C 1
ATOM 525 O O . LEU A 1 78 ? -4.938 5.963 -0.376 1.00 98.50 78 LEU A O 1
ATOM 529 N N . THR A 1 79 ? -3.003 6.549 0.572 1.00 98.44 79 THR A N 1
ATOM 530 C CA . THR A 1 79 ? -2.443 7.203 -0.617 1.00 98.44 79 THR A CA 1
ATOM 531 C C . THR A 1 79 ? -1.094 6.585 -0.934 1.00 98.44 79 THR A C 1
ATOM 533 O O . THR A 1 79 ? -0.125 6.780 -0.199 1.00 98.44 79 THR A O 1
ATOM 536 N N . GLY A 1 80 ? -1.034 5.807 -2.010 1.00 98.44 80 GLY A N 1
ATOM 537 C CA . GLY A 1 80 ? 0.178 5.124 -2.444 1.00 98.44 80 GLY A CA 1
ATOM 538 C C . GLY A 1 80 ? 0.612 5.563 -3.834 1.00 98.44 80 GLY A C 1
ATOM 539 O O . GLY A 1 80 ? -0.156 5.452 -4.783 1.00 98.44 80 GLY A O 1
ATOM 540 N N . THR A 1 81 ? 1.859 5.994 -3.971 1.00 97.81 81 THR A N 1
ATOM 541 C CA . THR A 1 81 ? 2.458 6.392 -5.249 1.00 97.81 81 THR A CA 1
ATOM 542 C C . THR A 1 81 ? 3.702 5.558 -5.495 1.00 97.81 81 THR A C 1
ATOM 544 O O . THR A 1 81 ? 4.639 5.626 -4.706 1.00 97.81 81 THR A O 1
ATOM 547 N N . ALA A 1 82 ? 3.737 4.768 -6.562 1.00 97.31 82 ALA A N 1
ATOM 548 C CA . ALA A 1 82 ? 4.975 4.180 -7.059 1.00 97.31 82 ALA A CA 1
ATOM 549 C C . ALA A 1 82 ? 5.718 5.204 -7.928 1.00 97.31 82 ALA A C 1
ATOM 551 O O . ALA A 1 82 ? 5.099 6.014 -8.616 1.00 97.31 82 ALA A O 1
ATOM 552 N N . ASP A 1 83 ? 7.049 5.192 -7.879 1.00 96.75 83 ASP A N 1
ATOM 553 C CA . ASP A 1 83 ? 7.853 6.198 -8.571 1.00 96.75 83 ASP A CA 1
ATOM 554 C C . ASP A 1 83 ? 7.750 6.045 -10.100 1.00 96.75 83 ASP A C 1
ATOM 556 O O . ASP A 1 83 ? 7.886 4.946 -10.653 1.00 96.75 83 ASP A O 1
ATOM 560 N N . ALA A 1 84 ? 7.528 7.160 -10.797 1.00 94.12 84 ALA A N 1
ATOM 561 C CA . ALA A 1 84 ? 7.353 7.187 -12.248 1.00 94.12 84 ALA A CA 1
ATOM 562 C C . ALA A 1 84 ? 8.612 6.760 -13.027 1.00 94.12 84 ALA A C 1
ATOM 564 O O . ALA A 1 84 ? 8.504 6.335 -14.171 1.00 94.12 84 ALA A O 1
ATOM 565 N N . SER A 1 85 ? 9.801 6.845 -12.421 1.00 94.56 85 SER A N 1
ATOM 566 C CA . SER A 1 85 ? 11.069 6.419 -13.030 1.00 94.56 85 SER A CA 1
ATOM 567 C C . SER A 1 85 ? 11.342 4.918 -12.913 1.00 94.56 85 SER A C 1
ATOM 569 O O . SER A 1 85 ? 12.359 4.430 -13.416 1.00 94.56 85 SER A O 1
ATOM 571 N N . THR A 1 86 ? 10.463 4.167 -12.245 1.00 95.62 86 THR A N 1
ATOM 572 C CA . THR A 1 86 ? 10.564 2.707 -12.238 1.00 95.62 86 THR A CA 1
ATOM 573 C C . THR A 1 86 ? 10.433 2.149 -13.658 1.00 95.62 86 THR A C 1
ATOM 575 O O . THR A 1 86 ? 9.784 2.736 -14.518 1.00 95.62 86 THR A O 1
ATOM 578 N N . SER A 1 87 ? 11.131 1.048 -13.944 1.00 93.75 87 SER A N 1
ATOM 579 C CA . SER A 1 87 ? 11.303 0.556 -15.328 1.00 93.75 87 SER A CA 1
ATOM 580 C C . SER A 1 87 ? 10.750 -0.846 -15.587 1.00 93.75 87 SER A C 1
ATOM 582 O O . SER A 1 87 ? 10.622 -1.267 -16.736 1.00 93.75 87 SER A O 1
ATOM 584 N N . GLY A 1 88 ? 10.443 -1.594 -14.530 1.00 93.44 88 GLY A N 1
ATOM 585 C CA . GLY A 1 88 ? 10.009 -2.982 -14.610 1.00 93.44 88 GLY A CA 1
ATOM 586 C C . GLY A 1 88 ? 8.497 -3.147 -14.507 1.00 93.44 88 GLY A C 1
ATOM 587 O O . GLY A 1 88 ? 7.718 -2.440 -15.145 1.00 93.44 88 GLY A O 1
ATOM 588 N N . THR A 1 89 ? 8.097 -4.142 -13.727 1.00 93.50 89 THR A N 1
ATOM 589 C CA . THR A 1 89 ? 6.704 -4.560 -13.572 1.00 93.50 89 THR A CA 1
ATOM 590 C C . THR A 1 89 ? 6.259 -4.523 -12.117 1.00 93.50 89 THR A C 1
ATOM 592 O O . THR A 1 89 ? 7.083 -4.540 -11.195 1.00 93.50 89 THR A O 1
ATOM 595 N N . LEU A 1 90 ? 4.940 -4.532 -11.909 1.00 93.06 90 LEU A N 1
ATOM 596 C CA . LEU A 1 90 ? 4.317 -4.542 -10.581 1.00 93.06 90 LEU A CA 1
ATOM 597 C C . LEU A 1 90 ? 4.707 -3.343 -9.703 1.00 93.06 90 LEU A C 1
ATOM 599 O O . LEU A 1 90 ? 4.623 -3.417 -8.484 1.00 93.06 90 LEU A O 1
ATOM 603 N N . ASN A 1 91 ? 5.080 -2.204 -10.276 1.00 95.38 91 ASN A N 1
ATOM 604 C CA . ASN A 1 91 ? 5.274 -0.953 -9.545 1.00 95.38 91 ASN A CA 1
ATOM 605 C C . ASN A 1 91 ? 3.907 -0.313 -9.283 1.00 95.38 91 ASN A C 1
ATOM 607 O O . ASN A 1 91 ? 3.475 0.600 -9.982 1.00 95.38 91 ASN A O 1
ATOM 611 N N . CYS A 1 92 ? 3.177 -0.870 -8.316 1.00 95.31 92 CYS A N 1
ATOM 612 C CA . CYS A 1 92 ? 1.819 -0.420 -8.014 1.00 95.31 92 CYS A CA 1
ATOM 613 C C . CYS A 1 92 ? 1.814 0.729 -7.007 1.00 95.31 92 CYS A C 1
ATOM 615 O O . CYS A 1 92 ? 2.572 0.679 -6.040 1.00 95.31 92 CYS A O 1
ATOM 617 N N . GLY A 1 93 ? 0.904 1.690 -7.148 1.00 96.75 93 GLY A N 1
ATOM 618 C CA . GLY A 1 93 ? 0.698 2.704 -6.112 1.00 96.75 93 GLY A CA 1
ATOM 619 C C . GLY A 1 93 ? 0.340 2.060 -4.778 1.00 96.75 93 GLY A C 1
ATOM 620 O O . GLY A 1 93 ? 1.030 2.246 -3.775 1.00 96.75 93 GLY A O 1
ATOM 621 N N . ILE A 1 94 ? -0.679 1.203 -4.798 1.00 97.50 94 ILE A N 1
ATOM 622 C CA . ILE A 1 94 ? -1.100 0.384 -3.663 1.00 97.50 94 ILE A CA 1
ATOM 623 C C . ILE A 1 94 ? -1.176 -1.082 -4.095 1.00 97.50 94 ILE A C 1
ATOM 625 O O . ILE A 1 94 ? -1.832 -1.407 -5.081 1.00 97.50 94 ILE A O 1
ATOM 629 N N . TYR A 1 95 ? -0.528 -1.971 -3.344 1.00 96.81 95 TYR A N 1
ATOM 630 C CA . TYR A 1 95 ? -0.575 -3.419 -3.548 1.00 96.81 95 TYR A CA 1
ATOM 631 C C . TYR A 1 95 ? -1.071 -4.125 -2.284 1.00 96.81 95 TYR A C 1
ATOM 633 O O . TYR A 1 95 ? -0.398 -4.104 -1.252 1.00 96.81 95 TYR A O 1
ATOM 641 N N . ILE A 1 96 ? -2.238 -4.764 -2.360 1.00 96.31 96 ILE A N 1
ATOM 642 C CA . ILE A 1 96 ? -2.892 -5.440 -1.234 1.00 96.31 96 ILE A CA 1
ATOM 643 C C . ILE A 1 96 ? -3.052 -6.921 -1.563 1.00 96.31 96 ILE A C 1
ATOM 645 O O . ILE A 1 96 ? -3.559 -7.282 -2.625 1.00 96.31 96 ILE A O 1
ATOM 649 N N . SER A 1 97 ? -2.579 -7.786 -0.666 1.00 94.50 97 SER A N 1
ATOM 650 C CA . SER A 1 97 ? -2.490 -9.222 -0.940 1.00 94.50 97 SER A CA 1
ATOM 651 C C . SER A 1 97 ? -2.638 -10.116 0.289 1.00 94.50 97 SER A C 1
ATOM 653 O O . SER A 1 97 ? -2.514 -9.661 1.430 1.00 94.50 97 SER A O 1
ATOM 655 N N . ASN A 1 98 ? -2.833 -11.411 0.031 1.00 93.56 98 ASN A N 1
ATOM 656 C CA . ASN A 1 98 ? -2.787 -12.508 0.999 1.00 93.56 98 ASN A CA 1
ATOM 657 C C . ASN A 1 98 ? -3.711 -12.297 2.197 1.00 93.56 98 ASN A C 1
ATOM 659 O O . ASN A 1 98 ? -3.251 -12.172 3.334 1.00 93.56 98 ASN A O 1
ATOM 663 N N . SER A 1 99 ? -5.011 -12.281 1.920 1.00 92.50 99 SER A N 1
ATOM 664 C CA . SER A 1 99 ? -6.080 -12.259 2.920 1.00 92.50 99 SER A CA 1
ATOM 665 C C . SER A 1 99 ? -5.993 -11.059 3.866 1.00 92.50 99 SER A C 1
ATOM 667 O O . SER A 1 99 ? -6.250 -11.158 5.066 1.00 92.50 99 SER A O 1
ATOM 669 N N . SER A 1 100 ? -5.585 -9.909 3.324 1.00 96.56 100 SER A N 1
ATOM 670 C CA . SER A 1 100 ? -5.557 -8.651 4.071 1.00 96.56 100 SER A CA 1
ATOM 671 C C . SER A 1 100 ? -6.975 -8.157 4.363 1.00 96.56 100 SER A C 1
ATOM 673 O O . SER A 1 100 ? -7.928 -8.514 3.672 1.00 96.56 100 SER A O 1
ATOM 675 N N . THR A 1 101 ? -7.124 -7.332 5.398 1.00 96.75 101 THR A N 1
ATOM 676 C CA . THR A 1 101 ? -8.413 -6.736 5.777 1.00 96.75 101 THR A CA 1
ATOM 677 C C . THR A 1 101 ? -8.306 -5.220 5.799 1.00 96.75 101 THR A C 1
ATOM 679 O O . THR A 1 101 ? -7.407 -4.691 6.449 1.00 96.75 101 THR A O 1
ATOM 682 N N . LEU A 1 102 ? -9.221 -4.529 5.119 1.00 96.31 102 LEU A N 1
ATOM 683 C CA . LEU A 1 102 ? -9.340 -3.070 5.121 1.00 96.31 102 LEU A CA 1
ATOM 684 C C . LEU A 1 102 ? -10.712 -2.643 5.650 1.00 96.31 102 LEU A C 1
ATOM 686 O O . LEU A 1 102 ? -11.714 -2.785 4.948 1.00 96.31 102 LEU A O 1
ATOM 690 N N . ASN A 1 103 ? -10.761 -2.102 6.863 1.00 95.06 103 ASN A N 1
ATOM 691 C CA . ASN A 1 103 ? -11.990 -1.634 7.493 1.00 95.06 103 ASN A CA 1
ATOM 692 C C . ASN A 1 103 ? -11.879 -0.151 7.884 1.00 95.06 103 ASN A C 1
ATOM 694 O O . ASN A 1 103 ? -10.951 0.229 8.598 1.00 95.06 103 ASN A O 1
ATOM 698 N N . GLY A 1 104 ? -12.831 0.658 7.417 1.00 91.00 104 GLY A N 1
ATOM 699 C CA . GLY A 1 104 ? -12.969 2.088 7.715 1.00 91.00 104 GLY A CA 1
ATOM 700 C C . GLY A 1 104 ? -14.438 2.431 7.932 1.00 91.00 104 GLY A C 1
ATOM 701 O O . GLY A 1 104 ? -15.125 2.851 7.005 1.00 91.00 104 GLY A O 1
ATOM 702 N N . ALA A 1 105 ? -14.941 2.152 9.135 1.00 80.00 105 ALA A N 1
ATOM 703 C CA . ALA A 1 105 ? -16.377 2.038 9.393 1.00 80.00 105 ALA A CA 1
ATOM 704 C C . ALA A 1 105 ? -17.091 3.363 9.730 1.00 80.00 105 ALA A C 1
ATOM 706 O O . ALA A 1 105 ? -18.320 3.408 9.696 1.00 80.00 105 ALA A O 1
ATOM 707 N N . GLY A 1 106 ? -16.359 4.425 10.080 1.00 78.75 106 GLY A N 1
ATOM 708 C CA . GLY A 1 106 ? -16.935 5.627 10.708 1.00 78.75 106 GLY A CA 1
ATOM 709 C C . GLY A 1 106 ? -16.704 6.938 9.966 1.00 78.75 106 GLY A C 1
ATOM 710 O O . GLY A 1 106 ? -16.808 7.999 10.577 1.00 78.75 106 GLY A O 1
ATOM 711 N N . GLY A 1 107 ? -16.376 6.901 8.674 1.00 82.50 107 GLY A N 1
ATOM 712 C CA . GLY A 1 107 ? -16.159 8.107 7.875 1.00 82.50 107 GLY A CA 1
ATOM 713 C C . GLY A 1 107 ? -16.040 7.826 6.380 1.00 82.50 107 GLY A C 1
ATOM 714 O O . GLY A 1 107 ? -16.136 6.681 5.945 1.00 82.50 107 GLY A O 1
ATOM 715 N N . VAL A 1 108 ? -15.822 8.884 5.593 1.00 89.88 108 VAL A N 1
ATOM 716 C CA . VAL A 1 108 ? -15.527 8.755 4.159 1.00 89.88 108 VAL A CA 1
ATOM 717 C C . VAL A 1 108 ? -14.114 8.211 4.015 1.00 89.88 108 VAL A C 1
ATOM 719 O O . VAL A 1 108 ? -13.151 8.883 4.379 1.00 89.88 108 VAL A O 1
ATOM 722 N N . SER A 1 109 ? -14.005 6.988 3.517 1.00 94.00 109 SER A N 1
ATOM 723 C CA . SER A 1 109 ? -12.726 6.332 3.279 1.00 94.00 109 SER A CA 1
ATOM 724 C C . SER A 1 109 ? -12.312 6.523 1.826 1.00 94.00 109 SER A C 1
ATOM 726 O O . SER A 1 109 ? -13.157 6.538 0.939 1.00 94.00 109 SER A O 1
ATOM 728 N N . VAL A 1 110 ? -11.014 6.691 1.581 1.00 94.06 110 VAL A N 1
ATOM 729 C CA . VAL A 1 110 ? -10.482 6.895 0.229 1.00 94.06 110 VAL A CA 1
ATOM 730 C C . VAL A 1 110 ? -9.166 6.144 0.082 1.00 94.06 110 VAL A C 1
ATOM 732 O O . VAL A 1 110 ? -8.230 6.321 0.860 1.00 94.06 110 VAL A O 1
ATOM 735 N N . VAL A 1 111 ? -9.079 5.315 -0.946 1.00 94.81 111 VAL A N 1
ATOM 736 C CA . VAL A 1 111 ? -7.892 4.564 -1.334 1.00 94.81 111 VAL A CA 1
ATOM 737 C C . VAL A 1 111 ? -7.464 5.072 -2.700 1.00 94.81 111 VAL A C 1
ATOM 739 O O . VAL A 1 111 ? -8.082 4.756 -3.713 1.00 94.81 111 VAL A O 1
ATOM 742 N N . THR A 1 112 ? -6.391 5.852 -2.723 1.00 94.88 112 THR A N 1
ATOM 743 C CA . THR A 1 112 ? -5.836 6.456 -3.931 1.00 94.88 112 THR A CA 1
ATOM 744 C C . THR A 1 112 ? -4.495 5.826 -4.262 1.00 94.88 112 THR A C 1
ATOM 746 O O . THR A 1 112 ? -3.578 5.825 -3.439 1.00 94.88 112 THR A O 1
ATOM 749 N N . GLY A 1 113 ? -4.354 5.306 -5.476 1.00 95.12 113 GLY A N 1
ATOM 750 C CA . GLY A 1 113 ? -3.131 4.650 -5.916 1.00 95.12 113 GLY A CA 1
ATOM 751 C C . GLY A 1 113 ? -2.636 5.162 -7.261 1.00 95.12 113 GLY A C 1
ATOM 752 O O . GLY A 1 113 ? -3.393 5.157 -8.227 1.00 95.12 113 GLY A O 1
ATOM 753 N N . PHE A 1 114 ? -1.359 5.527 -7.344 1.00 93.69 114 PHE A N 1
ATOM 754 C CA . PHE A 1 114 ? -0.675 5.929 -8.575 1.00 93.69 114 PHE A CA 1
ATOM 755 C C . PHE A 1 114 ? 0.428 4.923 -8.915 1.00 93.69 114 PHE A C 1
ATOM 757 O O . PHE A 1 114 ? 1.387 4.768 -8.158 1.00 93.69 114 PHE A O 1
ATOM 764 N N . GLY A 1 115 ? 0.279 4.206 -10.027 1.00 93.00 115 GLY A N 1
ATOM 765 C CA . GLY A 1 115 ? 1.274 3.261 -10.523 1.00 93.00 115 GLY A CA 1
ATOM 766 C C . GLY A 1 115 ? 2.531 3.976 -11.016 1.00 93.00 115 GLY A C 1
ATOM 767 O O . GLY A 1 115 ? 2.472 5.124 -11.451 1.00 93.00 115 GLY A O 1
ATOM 768 N N . GLY A 1 116 ? 3.665 3.285 -10.945 1.00 92.81 116 GLY A N 1
ATOM 769 C CA . GLY A 1 116 ? 4.941 3.757 -11.474 1.00 92.81 116 GLY A CA 1
ATOM 770 C C . GLY A 1 116 ? 5.082 3.456 -12.965 1.00 92.81 116 GLY A C 1
ATOM 771 O O . GLY A 1 116 ? 4.221 2.810 -13.562 1.00 92.81 116 GLY A O 1
ATOM 772 N N . GLY A 1 117 ? 6.180 3.898 -13.567 1.00 89.88 117 GLY A N 1
ATOM 773 C CA . GLY A 1 117 ? 6.486 3.558 -14.954 1.00 89.88 117 GLY A CA 1
ATOM 774 C C . GLY A 1 117 ? 6.892 2.091 -15.145 1.00 89.88 117 GLY A C 1
ATOM 775 O O . GLY A 1 117 ? 7.096 1.321 -14.194 1.00 89.88 117 GLY A O 1
ATOM 776 N N . GLY A 1 118 ? 7.054 1.707 -16.409 1.00 87.50 118 GLY A N 1
ATOM 777 C CA . GLY A 1 118 ? 7.724 0.483 -16.812 1.00 87.50 118 GLY A CA 1
ATOM 778 C C . GLY A 1 118 ? 7.047 -0.237 -17.972 1.00 87.50 118 GLY A C 1
ATOM 779 O O . GLY A 1 118 ? 6.781 0.343 -19.021 1.00 87.50 118 GLY A O 1
ATOM 780 N N . THR A 1 119 ? 6.903 -1.556 -17.834 1.00 84.88 119 THR A N 1
ATOM 781 C CA . THR A 1 119 ? 6.543 -2.442 -18.956 1.00 84.88 119 THR A CA 1
ATOM 782 C C . THR A 1 119 ? 5.307 -3.303 -18.709 1.00 84.88 119 THR A C 1
ATOM 784 O O . THR A 1 119 ? 4.873 -4.013 -19.618 1.00 84.88 119 THR A O 1
ATOM 787 N N . GLY A 1 120 ? 4.705 -3.264 -17.515 1.00 83.44 120 GLY A N 1
ATOM 788 C CA . GLY A 1 120 ? 3.463 -3.995 -17.272 1.00 83.44 120 GLY A CA 1
ATOM 789 C C . GLY A 1 120 ? 3.060 -4.161 -15.810 1.00 83.44 120 GLY A C 1
ATOM 790 O O . GLY A 1 120 ? 3.885 -4.218 -14.902 1.00 83.44 120 GLY A O 1
ATOM 791 N N . LYS A 1 121 ? 1.748 -4.313 -15.589 1.00 86.31 121 LYS A N 1
ATOM 792 C CA . LYS A 1 121 ? 1.127 -4.512 -14.263 1.00 86.31 121 LYS A CA 1
ATOM 793 C C . LYS A 1 121 ? 1.457 -3.407 -13.245 1.00 86.31 121 LYS A C 1
ATOM 795 O O . LYS A 1 121 ? 1.447 -3.642 -12.041 1.00 86.31 121 LYS A O 1
ATOM 800 N N . ASN A 1 122 ? 1.756 -2.201 -13.721 1.00 89.31 122 ASN A N 1
ATOM 801 C CA . ASN A 1 122 ? 2.039 -1.033 -12.891 1.00 89.31 122 ASN A CA 1
ATOM 802 C C . ASN A 1 122 ? 0.728 -0.314 -12.541 1.00 89.31 122 ASN A C 1
ATOM 804 O O . ASN A 1 122 ? 0.401 0.753 -13.060 1.00 89.31 122 ASN A O 1
ATOM 808 N N . HIS A 1 123 ? -0.087 -0.979 -11.723 1.00 89.88 123 HIS A N 1
ATOM 809 C CA . HIS A 1 123 ? -1.441 -0.536 -11.405 1.00 89.88 123 HIS A CA 1
ATOM 810 C C . HIS A 1 123 ? -1.439 0.650 -10.439 1.00 89.88 123 HIS A C 1
ATOM 812 O O . HIS A 1 123 ? -0.593 0.736 -9.553 1.00 89.88 123 HIS A O 1
ATOM 818 N N . GLY A 1 124 ? -2.448 1.518 -10.524 1.00 92.06 124 GLY A N 1
ATOM 819 C CA . GLY A 1 124 ? -2.717 2.453 -9.434 1.00 92.06 124 GLY A CA 1
ATOM 820 C C . GLY A 1 124 ? -2.951 1.702 -8.127 1.00 92.06 124 GLY A C 1
ATOM 821 O O . GLY A 1 124 ? -2.212 1.850 -7.155 1.00 92.06 124 GLY A O 1
ATOM 822 N N . ILE A 1 125 ? -3.937 0.810 -8.152 1.00 93.00 125 ILE A N 1
ATOM 823 C CA . ILE A 1 125 ? -4.304 -0.062 -7.040 1.00 93.00 125 ILE A CA 1
ATOM 824 C C . ILE A 1 125 ? -4.372 -1.485 -7.584 1.00 93.00 125 ILE A C 1
ATOM 826 O O . ILE A 1 125 ? -4.969 -1.713 -8.632 1.00 93.00 125 ILE A O 1
ATOM 830 N N . TYR A 1 126 ? -3.760 -2.426 -6.875 1.00 91.44 126 TYR A N 1
ATOM 831 C CA . TYR A 1 126 ? -3.911 -3.858 -7.089 1.00 91.44 126 TYR A CA 1
ATOM 832 C C . TYR A 1 126 ? -4.337 -4.509 -5.774 1.00 91.44 126 TYR A C 1
ATOM 834 O O . TYR A 1 126 ? -3.694 -4.314 -4.741 1.00 91.44 126 TYR A O 1
ATOM 842 N N . MET A 1 127 ? -5.412 -5.291 -5.811 1.00 89.25 127 MET A N 1
ATOM 843 C CA . MET A 1 127 ? -5.966 -5.982 -4.649 1.00 89.25 127 MET A CA 1
ATOM 844 C C . MET A 1 127 ? -6.292 -7.423 -5.031 1.00 89.25 127 MET A C 1
ATOM 846 O O . MET A 1 127 ? -6.954 -7.653 -6.040 1.00 89.25 127 MET A O 1
ATOM 850 N N . THR A 1 128 ? -5.830 -8.393 -4.241 1.00 87.44 128 THR A N 1
ATOM 851 C CA . THR A 1 128 ? -6.176 -9.802 -4.466 1.00 87.44 128 THR A CA 1
ATOM 852 C C . THR A 1 128 ? -7.588 -10.108 -3.977 1.00 87.44 128 THR A C 1
ATOM 854 O O . THR A 1 128 ? -8.047 -9.556 -2.976 1.00 87.44 128 THR A O 1
ATOM 857 N N . ARG A 1 129 ? -8.248 -11.061 -4.645 1.00 80.81 129 ARG A N 1
ATOM 858 C CA . ARG A 1 129 ? -9.635 -11.485 -4.382 1.00 80.81 129 ARG A CA 1
ATOM 859 C C . ARG A 1 129 ? -9.926 -11.893 -2.935 1.00 80.81 129 ARG A C 1
ATOM 861 O O . ARG A 1 129 ? -11.061 -11.814 -2.488 1.00 80.81 129 ARG A O 1
ATOM 868 N N . ASP A 1 130 ? -8.929 -12.391 -2.220 1.00 85.94 130 ASP A N 1
ATOM 869 C CA . ASP A 1 130 ? -9.062 -12.807 -0.824 1.00 85.94 130 ASP A CA 1
ATOM 870 C C . ASP A 1 130 ? -8.960 -11.638 0.172 1.00 85.94 130 ASP A C 1
ATOM 872 O O . ASP A 1 130 ? -9.075 -11.854 1.375 1.00 85.94 130 ASP A O 1
ATOM 876 N N . THR A 1 131 ? -8.778 -10.401 -0.301 1.00 89.81 131 THR A N 1
ATOM 877 C CA . THR A 1 131 ? -8.841 -9.206 0.547 1.00 89.81 131 THR A CA 1
ATOM 878 C C . THR A 1 131 ? -10.276 -8.963 1.012 1.00 89.81 131 THR A C 1
ATOM 880 O O . THR A 1 131 ? -11.190 -8.808 0.203 1.00 89.81 131 THR A O 1
ATOM 883 N N . SER A 1 132 ? -10.472 -8.875 2.325 1.00 92.81 132 SER A N 1
ATOM 884 C CA . SER A 1 132 ? -11.745 -8.479 2.927 1.00 92.81 132 SER A CA 1
ATOM 885 C C . SER A 1 132 ? -11.785 -6.964 3.105 1.00 92.81 132 SER A C 1
ATOM 887 O O . SER A 1 132 ? -10.815 -6.370 3.581 1.00 92.81 132 SER A O 1
ATOM 889 N N . THR A 1 133 ? -12.887 -6.305 2.747 1.00 92.88 133 THR A N 1
ATOM 890 C CA . THR A 1 133 ? -13.009 -4.864 2.977 1.00 92.88 133 THR A CA 1
ATOM 891 C C . THR A 1 133 ? -14.439 -4.397 3.212 1.00 92.88 133 THR A C 1
ATOM 893 O O . THR A 1 133 ? -15.369 -4.911 2.594 1.00 92.88 133 THR A O 1
ATOM 896 N N . SER A 1 134 ? -14.598 -3.403 4.092 1.00 91.69 134 SER A N 1
ATOM 897 C CA . SER A 1 134 ? -15.847 -2.649 4.261 1.00 91.69 134 SER A CA 1
ATOM 898 C C . SER A 1 134 ? -16.034 -1.556 3.201 1.00 91.69 134 SER A C 1
ATOM 900 O O . SER A 1 134 ? -17.095 -0.941 3.148 1.00 91.69 134 SER A O 1
ATOM 902 N N . LEU A 1 135 ? -15.000 -1.287 2.399 1.00 89.44 135 LEU A N 1
ATOM 903 C CA . LEU A 1 135 ? -14.974 -0.235 1.390 1.00 89.44 135 LEU A CA 1
ATOM 904 C C . LEU A 1 135 ? -15.780 -0.629 0.145 1.00 89.44 135 LEU A C 1
ATOM 906 O O . LEU A 1 135 ? -15.923 -1.806 -0.226 1.00 89.44 135 LEU A O 1
ATOM 910 N N . THR A 1 136 ? -16.270 0.390 -0.540 1.00 87.88 136 THR A N 1
ATOM 911 C CA . THR A 1 136 ? -17.103 0.314 -1.738 1.00 87.88 136 THR A CA 1
ATOM 912 C C . THR A 1 136 ? -16.365 0.864 -2.954 1.00 87.88 136 THR A C 1
ATOM 914 O O . THR A 1 136 ? -15.355 1.539 -2.818 1.00 87.88 136 THR A O 1
ATOM 917 N N . GLU A 1 137 ? -16.844 0.554 -4.160 1.00 83.44 137 GLU A N 1
ATOM 918 C CA . GLU A 1 137 ? -16.187 0.979 -5.409 1.00 83.44 137 GLU A CA 1
ATOM 919 C C . GLU A 1 137 ? -15.846 2.476 -5.500 1.00 83.44 137 GLU A C 1
ATOM 921 O O . GLU A 1 137 ? -14.728 2.791 -5.902 1.00 83.44 137 GLU A O 1
ATOM 926 N N . PRO A 1 138 ? -16.721 3.409 -5.078 1.00 86.00 138 PRO A N 1
ATOM 927 C CA . PRO A 1 138 ? -16.405 4.838 -5.103 1.00 86.00 138 PRO A CA 1
ATOM 928 C C . PRO A 1 138 ? -15.219 5.247 -4.221 1.00 86.00 138 PRO A C 1
ATOM 930 O O . PRO A 1 138 ? -14.664 6.324 -4.424 1.00 86.00 138 PRO A O 1
ATOM 933 N N . ASP A 1 139 ? -14.833 4.411 -3.256 1.00 89.19 139 ASP A N 1
ATOM 934 C CA . ASP A 1 139 ? -13.733 4.699 -2.338 1.00 89.19 139 ASP A CA 1
ATOM 935 C C . ASP A 1 139 ? -12.364 4.459 -2.999 1.00 89.19 139 ASP A C 1
ATOM 937 O O . ASP A 1 139 ? -11.343 4.855 -2.441 1.00 89.19 139 ASP A O 1
ATOM 941 N N . PHE A 1 140 ? -12.306 3.817 -4.174 1.00 89.62 140 PHE A N 1
ATOM 942 C CA . PHE A 1 140 ? -11.059 3.462 -4.851 1.00 89.62 140 PHE A CA 1
ATOM 943 C C . PHE A 1 140 ? -10.797 4.347 -6.071 1.00 89.62 140 PHE A C 1
ATOM 945 O O . PHE A 1 140 ? -11.530 4.322 -7.057 1.00 89.62 140 PHE A O 1
ATOM 952 N N . VAL A 1 141 ? -9.680 5.074 -6.042 1.00 89.62 141 VAL A N 1
ATOM 953 C CA . VAL A 1 141 ? -9.219 5.924 -7.144 1.00 89.62 141 VAL A CA 1
ATOM 954 C C . VAL A 1 141 ? -7.828 5.472 -7.579 1.00 89.62 141 VAL A C 1
ATOM 956 O O . VAL A 1 141 ? -6.814 5.808 -6.971 1.00 89.62 141 VAL A O 1
ATOM 959 N N . GLY A 1 142 ? -7.765 4.668 -8.637 1.00 87.69 142 GLY A N 1
ATOM 960 C CA . GLY A 1 142 ? -6.503 4.240 -9.238 1.00 87.69 142 GLY A CA 1
ATOM 961 C C . GLY A 1 142 ? -6.095 5.131 -10.410 1.00 87.69 142 GLY A C 1
ATOM 962 O O . GLY A 1 142 ? -6.938 5.615 -11.159 1.00 87.69 142 GLY A O 1
ATOM 963 N N . THR A 1 143 ? -4.801 5.307 -10.636 1.00 87.75 143 THR A N 1
ATOM 964 C CA . THR A 1 143 ? -4.241 5.695 -11.937 1.00 87.75 143 THR A CA 1
ATOM 965 C C . THR A 1 143 ? -3.027 4.820 -12.216 1.00 87.75 143 THR A C 1
ATOM 967 O O . THR A 1 143 ? -2.083 4.803 -11.431 1.00 87.75 143 THR A O 1
ATOM 970 N N . ALA A 1 144 ? -3.050 4.051 -13.300 1.00 84.25 144 ALA A N 1
ATOM 971 C CA . ALA A 1 144 ? -1.907 3.248 -13.714 1.00 84.25 144 ALA A CA 1
ATOM 972 C C . ALA A 1 144 ? -0.787 4.135 -14.269 1.00 84.25 144 ALA A C 1
ATOM 974 O O . ALA A 1 144 ? -1.054 5.209 -14.806 1.00 84.25 144 ALA A O 1
ATOM 975 N N . GLY A 1 145 ? 0.460 3.685 -14.136 1.00 73.19 145 GLY A N 1
ATOM 976 C CA . GLY A 1 145 ? 1.613 4.493 -14.539 1.00 73.19 145 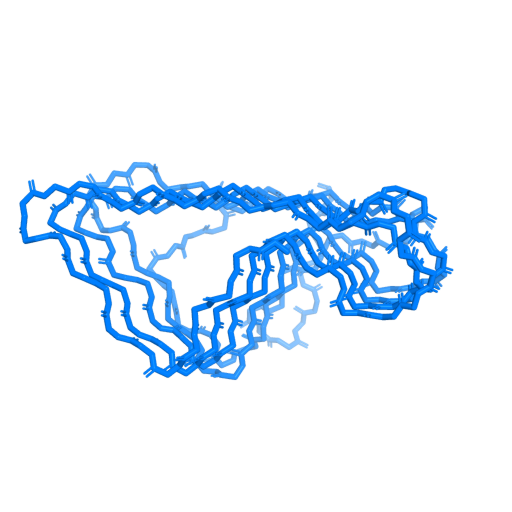GLY A CA 1
ATOM 977 C C . GLY A 1 145 ? 2.033 4.347 -16.005 1.00 73.19 145 GLY A C 1
ATOM 978 O O . GLY A 1 145 ? 2.678 5.251 -16.528 1.00 73.19 145 GLY A O 1
ATOM 979 N N . ASP A 1 146 ? 1.623 3.273 -16.695 1.00 65.31 146 ASP A N 1
ATOM 980 C CA . ASP A 1 146 ? 1.962 3.045 -18.109 1.00 65.31 146 ASP A CA 1
ATOM 981 C C . ASP A 1 146 ? 0.762 3.221 -19.058 1.00 65.31 146 ASP A C 1
ATOM 983 O O . ASP A 1 146 ? -0.355 2.795 -18.733 1.00 65.31 146 ASP A O 1
ATOM 987 N N . PRO A 1 147 ? 0.980 3.738 -20.286 1.00 46.50 147 PRO A N 1
ATOM 988 C CA . PRO A 1 147 ? -0.035 3.747 -21.335 1.00 46.50 147 PRO A CA 1
ATOM 989 C C . PRO A 1 147 ? -0.518 2.323 -21.648 1.00 46.50 147 PRO A C 1
ATOM 991 O O . PRO A 1 147 ? 0.255 1.472 -22.084 1.00 46.50 147 PRO A O 1
ATOM 994 N N . GLY A 1 148 ? -1.813 2.061 -21.452 1.00 43.53 148 GLY A N 1
ATOM 995 C CA . GLY A 1 148 ? -2.437 0.771 -21.769 1.00 43.53 148 GLY A CA 1
ATOM 996 C C . GLY A 1 148 ? -2.452 -0.255 -20.631 1.00 43.53 148 GLY A C 1
ATOM 997 O O . GLY A 1 148 ? -2.992 -1.343 -20.824 1.00 43.53 148 GLY A O 1
ATOM 998 N N . ALA A 1 149 ? -1.931 0.074 -19.445 1.00 51.62 149 ALA A N 1
ATOM 999 C CA . ALA A 1 149 ? -2.216 -0.684 -18.232 1.00 51.62 149 ALA A CA 1
ATOM 1000 C C . ALA A 1 149 ? -3.500 -0.117 -17.605 1.00 51.62 149 ALA A C 1
ATOM 1002 O O . ALA A 1 149 ? -3.479 0.987 -17.078 1.00 51.62 149 ALA A O 1
ATOM 1003 N N . PRO A 1 150 ? -4.647 -0.798 -17.668 1.00 49.72 150 PRO A N 1
ATOM 1004 C CA . PRO A 1 150 ? -5.834 -0.313 -16.976 1.00 49.72 150 PRO A CA 1
ATOM 1005 C C . PRO A 1 150 ? -5.664 -0.408 -15.448 1.00 49.72 150 PRO A C 1
ATOM 1007 O O . PRO A 1 150 ? -4.977 -1.294 -14.919 1.00 49.72 150 PRO A O 1
ATOM 1010 N N . ASN A 1 151 ? -6.326 0.496 -14.724 1.00 52.88 151 ASN A N 1
ATOM 1011 C CA . ASN A 1 151 ? -6.546 0.346 -13.286 1.00 52.88 151 ASN A CA 1
ATOM 1012 C C . ASN A 1 151 ? -7.262 -0.980 -13.034 1.00 52.88 151 ASN A C 1
ATOM 1014 O O . ASN A 1 151 ? -8.293 -1.224 -13.652 1.00 52.88 151 ASN A O 1
ATOM 1018 N N . SER A 1 152 ? -6.748 -1.844 -12.158 1.00 53.28 152 SER A N 1
ATOM 1019 C CA . SER A 1 152 ? -7.395 -3.128 -11.873 1.00 53.28 152 SER A CA 1
ATOM 1020 C C . SER A 1 152 ? -7.824 -3.199 -10.415 1.00 53.28 152 SER A C 1
ATOM 1022 O O . SER A 1 152 ? -7.008 -3.484 -9.540 1.00 53.28 152 SER A O 1
ATOM 1024 N N . LEU A 1 153 ? -9.113 -3.014 -10.152 1.00 52.81 153 LEU A N 1
ATOM 1025 C CA . LEU A 1 153 ? -9.686 -3.511 -8.911 1.00 52.81 153 LEU A CA 1
ATOM 1026 C C . LEU A 1 153 ? -10.242 -4.915 -9.180 1.00 52.81 153 LEU A C 1
ATOM 1028 O O . LEU A 1 153 ? -11.308 -5.080 -9.769 1.00 52.81 153 LEU A O 1
ATOM 1032 N N . ASP A 1 154 ? -9.497 -5.952 -8.801 1.00 48.94 154 ASP A N 1
ATOM 1033 C CA . ASP A 1 154 ? -9.902 -7.346 -9.023 1.00 48.94 154 ASP A CA 1
ATOM 1034 C C . ASP A 1 154 ? -10.609 -7.928 -7.787 1.00 48.94 154 ASP A C 1
ATOM 1036 O O . ASP A 1 154 ? -10.049 -8.709 -7.017 1.00 48.94 154 ASP A O 1
ATOM 1040 N N . ARG A 1 155 ? -11.872 -7.533 -7.577 1.00 50.34 155 ARG A N 1
ATOM 1041 C CA . ARG A 1 155 ? -12.703 -8.074 -6.481 1.00 50.34 155 ARG A CA 1
ATOM 1042 C C . ARG A 1 155 ? -13.393 -9.402 -6.820 1.00 50.34 155 ARG A C 1
ATOM 1044 O O . ARG A 1 155 ? -13.938 -10.029 -5.916 1.00 50.34 155 ARG A O 1
ATOM 1051 N N . ALA A 1 156 ? -13.387 -9.855 -8.082 1.00 36.91 156 ALA A N 1
ATOM 1052 C CA . ALA A 1 156 ? -14.246 -10.964 -8.530 1.00 36.91 156 ALA A CA 1
ATOM 1053 C C . ALA A 1 156 ? -13.614 -11.970 -9.518 1.00 36.91 156 ALA A C 1
ATOM 1055 O O . ALA A 1 156 ? -14.294 -12.901 -9.944 1.00 36.91 156 ALA A O 1
ATOM 1056 N N . GLY A 1 157 ? -12.337 -11.845 -9.894 1.00 36.59 157 GLY A N 1
ATOM 1057 C CA . GLY A 1 157 ? -11.731 -12.669 -10.953 1.00 36.59 157 GLY A CA 1
ATOM 1058 C C . GLY A 1 157 ? -12.152 -12.259 -12.371 1.00 36.59 157 GLY A C 1
ATOM 1059 O O . GLY A 1 157 ? -11.719 -12.860 -13.353 1.00 36.59 157 GLY A O 1
ATOM 1060 N N . THR A 1 158 ? -12.968 -11.215 -12.491 1.00 34.19 158 THR A N 1
ATOM 1061 C CA . THR A 1 158 ? -13.093 -10.389 -13.687 1.00 34.19 158 THR A CA 1
ATOM 1062 C C . THR A 1 158 ? -12.336 -9.110 -13.383 1.00 34.19 158 THR A C 1
ATOM 1064 O O . THR A 1 158 ? -12.690 -8.421 -12.429 1.00 34.19 158 THR A O 1
ATOM 1067 N N . HIS A 1 159 ? -11.297 -8.800 -14.158 1.00 41.59 159 HIS A N 1
ATOM 1068 C CA . HIS A 1 159 ? -10.624 -7.509 -14.077 1.00 41.59 159 HIS A CA 1
ATOM 1069 C C . HIS A 1 159 ? -11.668 -6.411 -14.323 1.00 41.59 159 HIS A C 1
ATOM 1071 O O . HIS A 1 159 ? -12.016 -6.131 -15.470 1.00 41.59 159 HIS A O 1
ATOM 1077 N N . SER A 1 160 ? -12.216 -5.828 -13.259 1.00 43.59 160 SER A N 1
ATOM 1078 C CA . SER A 1 160 ? -13.051 -4.643 -13.374 1.00 43.59 160 SER A CA 1
ATOM 1079 C C . SER A 1 160 ? -12.089 -3.492 -13.606 1.00 43.59 160 SER A C 1
ATOM 1081 O O . SER A 1 160 ? -11.479 -2.956 -12.681 1.00 43.59 160 SER A O 1
ATOM 1083 N N . TYR A 1 161 ? -11.858 -3.208 -14.884 1.00 45.22 161 TYR A N 1
ATOM 1084 C CA . TYR A 1 161 ? -11.128 -2.030 -15.301 1.00 45.22 161 TYR A CA 1
ATOM 1085 C C . TYR A 1 161 ? -12.024 -0.820 -15.056 1.00 45.22 161 TYR A C 1
ATOM 1087 O O . TYR A 1 161 ? -13.102 -0.721 -15.643 1.00 45.22 161 TYR A O 1
ATOM 1095 N N . PHE A 1 162 ? -11.601 0.079 -14.172 1.00 45.66 162 PHE A N 1
ATOM 1096 C CA . PHE A 1 162 ? -12.200 1.407 -14.111 1.00 45.66 162 PHE A CA 1
ATOM 1097 C C . PHE A 1 162 ? -11.571 2.250 -15.213 1.00 45.66 162 PHE A C 1
ATOM 1099 O O . PHE A 1 162 ? -10.342 2.353 -15.275 1.00 45.66 162 PHE A O 1
ATOM 1106 N N . ASN A 1 163 ? -12.426 2.764 -16.102 1.00 32.44 163 ASN A N 1
ATOM 1107 C CA . ASN A 1 163 ? -12.053 3.760 -17.107 1.00 32.44 163 ASN A CA 1
ATOM 1108 C C . ASN A 1 163 ? -11.574 5.047 -16.439 1.00 32.44 163 ASN A C 1
ATOM 1110 O O . ASN A 1 163 ? -12.221 5.455 -15.448 1.00 32.44 163 ASN A O 1
#

Mean predicted aligned error: 4.97 Å

Sequence (163 aa):
GVTIHKSTVTATGGDVDITGTGSALATLNYNQGIFAQGSTMSAGGAISFTGNGGTGTNNNHGIQIHSTALNATGALTLTGTADASTSGTLNCGIYISNSSTLNGAGGVSVVTGFGGGGTGKNHGIYMTRDTSTSLTEPDFVGTAGDPGAPNSLDRAGTHSYFN

pLDDT: mean 89.42, std 16.14, range [32.44, 98.88]

Solvent-accessible surface area (backbone atoms only — not comparable to full-atom values): 6994 Å² total; per-residue (Å²): 69,44,75,43,66,68,39,79,47,78,25,85,80,36,60,43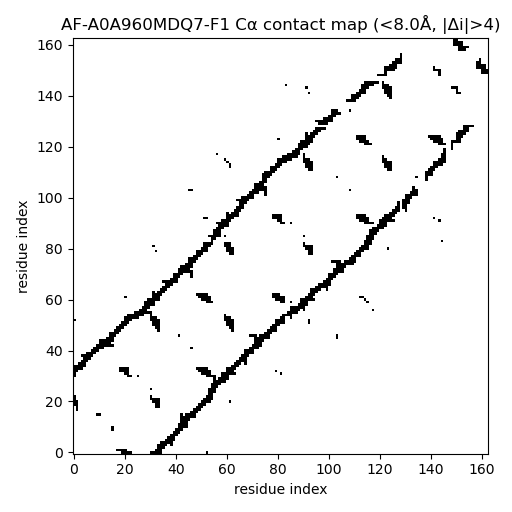,80,46,76,18,52,21,49,85,77,43,73,51,58,64,24,23,0,23,38,35,34,56,21,41,37,40,16,48,22,30,32,37,40,41,11,33,13,9,27,21,33,30,44,16,13,0,24,34,39,31,39,22,36,41,42,14,46,16,23,32,35,37,42,10,31,10,24,64,77,16,55,29,34,43,11,11,0,24,37,39,31,67,59,16,34,46,33,32,77,56,46,87,38,40,40,37,12,30,13,3,18,48,76,45,67,16,16,0,30,37,43,43,61,63,46,46,61,76,73,56,75,90,30,56,48,55,39,34,38,35,94,90,43,63,20,32,56,27,75,73,87,53,76,46,58,62,130